Protein AF-A0A2D4GA98-F1 (afdb_monomer)

Mean predicted aligned error: 7.93 Å

Radius of gyration: 23.99 Å; Cα contacts (8 Å, |Δi|>4): 97; chains: 1; bounding box: 50×32×69 Å

Foldseek 3Di:
DPDPPPDQWDWDDDPNHTPGTGGPLVVVLVVCVVVLVVCVVPDPNVVSVVCSVCSSVDDDDDDDDPDDPPDDDDAQPRVDPPAAEDEQEDEVPDDCSVVVQVVNVVSPHRYHDDYPVD

Solvent-accessible surface area (backbone atoms only — not comparable to full-atom values): 7539 Å² total; per-residue (Å²): 139,83,78,78,84,81,61,74,54,49,73,41,67,59,96,86,40,78,78,44,79,43,42,48,57,59,56,48,51,63,68,43,48,62,56,55,59,56,41,50,76,76,48,62,50,68,60,48,51,51,49,61,65,44,59,73,70,64,69,85,84,86,84,84,74,98,65,68,92,84,64,84,68,83,42,43,42,80,77,35,84,76,42,55,74,43,77,47,78,41,51,95,88,66,81,64,59,68,62,51,51,51,54,42,45,74,48,29,37,46,71,40,85,38,51,84,84,112

pLDDT: mean 88.07, std 13.81, range [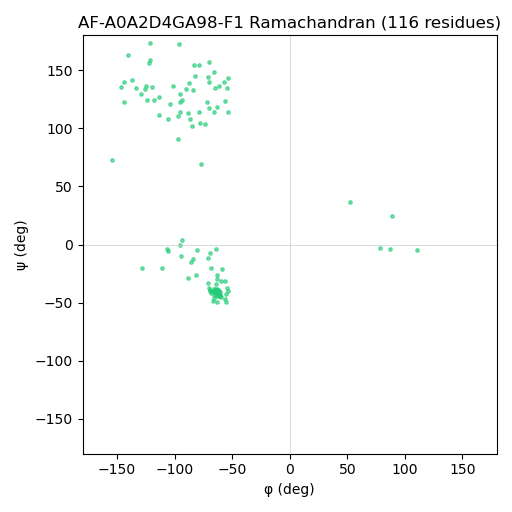29.83, 97.94]

Secondary structure (DSSP, 8-state):
-------SEEEEEETTEEEEEEEHHHHHHHHHHHHHHHHTTTS-HHHHHHHHHHHTT-PPP----SS-TT--PPPHHHHSSSPPEEEEEE-TT---HHHHHHHHHHTT-EEEEEETT-

Nearest PDB structures (foldseek):
  3ujn-assembly1_A  TM=8.129E-01  e=5.732E-06  Salmonella enterica subsp. enterica serovar Typhimurium
  4rwd-assembly2_B  TM=2.505E-01  e=2.349E+00  Escherichia coli
  2jaa-assembly1_A  TM=2.908E-01  e=5.969E+00  Shigella flexneri

Organism: Micrurus corallinus (NCBI:txid54390)

Sequence (118 aa):
VFLMCVYFQVQVTVNGQQVLAEKVSILRNWWEATSFQLERLQANPDCVAQEEMGLSKRTEPNFTLTFNPQEELPLLQEMALPAPRVAVLREEGSNGDREMVAAFLMAGFQVWDLTMQD

Structure (mmCIF, N/CA/C/O backbone):
data_AF-A0A2D4GA98-F1
#
_entry.id   AF-A0A2D4GA98-F1
#
loop_
_atom_site.group_PDB
_atom_site.id
_atom_site.type_symbol
_atom_site.label_atom_id
_atom_site.label_alt_id
_atom_site.label_comp_id
_atom_site.label_asym_id
_atom_site.label_entity_id
_atom_site.label_seq_id
_atom_site.pdbx_PDB_ins_code
_atom_site.Cartn_x
_atom_site.Cartn_y
_atom_site.Cartn_z
_atom_site.occupancy
_atom_site.B_iso_or_equiv
_atom_site.auth_seq_id
_atom_site.auth_comp_id
_atom_site.auth_asym_id
_atom_site.auth_atom_id
_atom_site.pdbx_PDB_model_num
ATOM 1 N N . VAL A 1 1 ? 4.354 4.787 10.014 1.00 34.22 1 VAL A N 1
ATOM 2 C CA . VAL A 1 1 ? 3.774 4.283 11.281 1.00 34.22 1 VAL A CA 1
ATOM 3 C C . VAL A 1 1 ? 3.224 2.887 11.021 1.00 34.22 1 VAL A C 1
ATOM 5 O O . VAL A 1 1 ? 2.037 2.714 10.804 1.00 34.22 1 VAL A O 1
ATOM 8 N N . PHE A 1 2 ? 4.112 1.898 10.926 1.00 29.83 2 PHE A N 1
ATOM 9 C CA . PHE A 1 2 ? 3.738 0.486 10.857 1.00 29.83 2 PHE A CA 1
ATOM 10 C C . PHE A 1 2 ? 3.870 -0.034 12.288 1.00 29.83 2 PHE A C 1
ATOM 12 O O . PHE A 1 2 ? 4.964 -0.377 12.729 1.00 29.83 2 PHE A O 1
ATOM 19 N N . LEU A 1 3 ? 2.786 0.032 13.064 1.00 35.25 3 LEU A N 1
ATOM 20 C CA . LEU A 1 3 ? 2.750 -0.660 14.347 1.00 35.25 3 LEU A CA 1
ATOM 21 C C . LEU A 1 3 ? 2.612 -2.149 14.024 1.00 35.25 3 LEU A C 1
ATOM 23 O O . LEU A 1 3 ? 1.541 -2.605 13.627 1.00 35.25 3 LEU A O 1
ATOM 27 N N . MET A 1 4 ? 3.713 -2.891 14.146 1.00 38.91 4 MET A N 1
ATOM 28 C CA . MET A 1 4 ? 3.686 -4.350 14.167 1.00 38.91 4 MET A CA 1
ATOM 29 C C . MET A 1 4 ? 2.698 -4.784 15.254 1.00 38.91 4 MET A C 1
ATOM 31 O O . MET A 1 4 ? 2.882 -4.506 16.441 1.00 38.91 4 MET A O 1
ATOM 35 N N . CYS A 1 5 ? 1.606 -5.407 14.825 1.00 44.19 5 CYS A N 1
ATOM 36 C CA . CYS A 1 5 ? 0.480 -5.804 15.657 1.00 44.19 5 CYS A CA 1
ATOM 37 C C . CYS A 1 5 ? 0.843 -7.074 16.447 1.00 44.19 5 CYS A C 1
ATOM 39 O O . CYS A 1 5 ? 0.347 -8.156 16.164 1.00 44.19 5 CYS A O 1
ATOM 41 N N . VAL A 1 6 ? 1.761 -6.953 17.410 1.00 48.28 6 VAL A N 1
ATOM 42 C CA . VAL A 1 6 ? 2.127 -8.048 18.333 1.00 48.28 6 VAL A CA 1
ATOM 43 C C . VAL A 1 6 ? 1.321 -7.963 19.642 1.00 48.28 6 VAL A C 1
ATOM 45 O O . VAL A 1 6 ? 1.285 -8.908 20.424 1.00 48.28 6 VAL A O 1
ATOM 48 N N . TYR A 1 7 ? 0.586 -6.869 19.865 1.00 50.44 7 TYR A N 1
ATOM 49 C CA . TYR A 1 7 ? -0.279 -6.695 21.032 1.00 50.44 7 TYR A CA 1
ATOM 50 C C . TYR A 1 7 ? -1.754 -6.832 20.642 1.00 50.44 7 TYR A C 1
ATOM 52 O O . TYR A 1 7 ? -2.338 -5.951 20.019 1.00 50.44 7 TYR A O 1
ATOM 60 N N . PHE A 1 8 ? -2.378 -7.941 21.049 1.00 76.12 8 PHE A N 1
ATOM 61 C CA . PHE A 1 8 ? -3.803 -8.221 20.820 1.00 76.12 8 PHE A CA 1
ATOM 62 C C . PHE A 1 8 ? -4.757 -7.312 21.619 1.00 76.12 8 PHE A C 1
ATOM 64 O O . PHE A 1 8 ? -5.971 -7.363 21.408 1.00 76.12 8 PHE A O 1
ATOM 71 N N . GLN A 1 9 ? -4.235 -6.484 22.528 1.00 86.50 9 GLN A N 1
ATOM 72 C CA . GLN A 1 9 ? -5.019 -5.679 23.458 1.00 86.50 9 GLN A CA 1
ATOM 73 C C . GLN A 1 9 ? -4.334 -4.338 23.743 1.00 86.50 9 GLN A C 1
ATOM 75 O O . GLN A 1 9 ? -3.131 -4.284 23.990 1.00 86.50 9 GLN A O 1
ATOM 80 N N . VAL A 1 10 ? -5.117 -3.263 23.735 1.00 91.69 10 VAL A N 1
ATOM 81 C CA . VAL A 1 10 ? -4.741 -1.925 24.190 1.00 91.69 10 VAL A CA 1
ATOM 82 C C . VAL A 1 10 ? -5.170 -1.785 25.643 1.00 91.69 10 VAL A C 1
ATOM 84 O O . VAL A 1 10 ? -6.348 -1.956 25.960 1.00 91.69 10 VAL A O 1
ATOM 87 N N . GLN A 1 11 ? -4.223 -1.456 26.516 1.00 94.81 11 GLN A N 1
ATOM 88 C CA . GLN A 1 11 ? -4.475 -1.202 27.931 1.00 94.81 11 GLN A CA 1
ATOM 89 C C . GLN A 1 11 ? -4.068 0.226 28.285 1.00 94.81 11 GLN A C 1
ATOM 91 O O . GLN A 1 11 ? -3.001 0.691 27.889 1.00 94.81 11 GLN A O 1
ATOM 96 N N . VAL A 1 12 ? -4.919 0.920 29.038 1.00 95.31 12 VAL A N 1
ATOM 97 C CA . VAL A 1 12 ? -4.647 2.264 29.556 1.00 95.31 12 VAL A CA 1
ATOM 98 C C . VAL A 1 12 ? -4.927 2.266 31.050 1.00 95.31 12 VAL A C 1
ATOM 100 O O . VAL A 1 12 ? -6.000 1.849 31.492 1.00 95.31 12 VAL A O 1
ATOM 103 N N . THR A 1 13 ? -3.968 2.763 31.826 1.00 96.94 13 THR A N 1
ATOM 104 C CA . THR A 1 13 ? -4.068 2.904 33.281 1.00 96.94 13 THR A CA 1
ATOM 105 C C . THR A 1 13 ? -3.804 4.344 33.696 1.00 96.94 13 THR A C 1
ATOM 107 O O . THR A 1 13 ? -2.837 4.947 33.234 1.00 96.94 13 THR A O 1
ATOM 110 N N . VAL A 1 14 ? -4.610 4.872 34.612 1.00 97.19 14 VAL A N 1
ATOM 111 C CA . VAL A 1 14 ? -4.438 6.202 35.207 1.00 97.19 14 VAL A CA 1
ATOM 112 C C . VAL A 1 14 ? -4.372 6.029 36.721 1.00 97.19 14 VAL A C 1
ATOM 114 O O . VAL A 1 14 ? -5.263 5.426 37.310 1.00 97.19 14 VAL A O 1
ATOM 117 N N . ASN A 1 15 ? -3.302 6.519 37.357 1.00 96.38 15 ASN A N 1
ATOM 118 C CA . ASN A 1 15 ? -3.062 6.383 38.804 1.00 96.38 15 ASN A CA 1
ATOM 119 C C . ASN A 1 15 ? -3.143 4.931 39.323 1.00 96.38 15 ASN A C 1
ATOM 121 O O . ASN A 1 15 ? -3.649 4.676 40.411 1.00 96.38 15 ASN A O 1
ATOM 125 N N . GLY A 1 16 ? -2.675 3.967 38.525 1.00 93.38 16 GLY A N 1
ATOM 126 C CA . GLY A 1 16 ? -2.723 2.541 38.869 1.00 93.38 16 GLY A CA 1
ATOM 127 C C . GLY A 1 16 ? -4.088 1.874 38.664 1.00 93.38 16 GLY A C 1
ATOM 128 O O . GLY A 1 16 ? -4.191 0.661 38.826 1.00 93.38 16 GLY A O 1
ATOM 129 N N . GLN A 1 17 ? -5.120 2.618 38.256 1.00 95.44 17 GLN A N 1
ATOM 130 C CA . GLN A 1 17 ? -6.421 2.067 37.891 1.00 95.44 17 GLN A CA 1
ATOM 131 C C . GLN A 1 17 ? -6.510 1.853 36.377 1.00 95.44 17 GLN A C 1
ATOM 133 O O . GLN A 1 17 ? -6.250 2.767 35.595 1.00 95.44 17 GLN A O 1
ATOM 138 N N . GLN A 1 18 ? -6.918 0.659 35.952 1.00 95.38 18 GLN A N 1
ATOM 139 C CA . GLN A 1 18 ? -7.192 0.363 34.547 1.00 95.38 18 GLN A CA 1
ATOM 140 C C . GLN A 1 18 ? -8.480 1.061 34.091 1.00 95.38 18 GLN A C 1
ATOM 142 O O . GLN A 1 18 ? -9.542 0.842 34.672 1.00 95.38 18 GLN A O 1
ATOM 147 N N . VAL A 1 19 ? -8.379 1.890 33.050 1.00 96.81 19 VAL A N 1
ATOM 148 C CA . VAL A 1 19 ? -9.504 2.650 32.472 1.00 96.81 19 VAL A CA 1
ATOM 149 C C . VAL A 1 19 ? -9.902 2.165 31.077 1.00 96.81 19 VAL A C 1
ATOM 151 O O . VAL A 1 19 ? -11.026 2.401 30.651 1.00 96.81 19 VAL A O 1
ATOM 154 N N . LEU A 1 20 ? -9.011 1.460 30.374 1.00 94.56 20 LEU A N 1
ATOM 155 C CA . LEU A 1 20 ? -9.296 0.805 29.096 1.00 94.56 20 LEU A CA 1
ATOM 156 C C . LEU A 1 20 ? -8.520 -0.506 29.021 1.00 94.56 20 LEU A C 1
ATOM 158 O O . LEU A 1 20 ? -7.357 -0.553 29.421 1.00 94.56 20 LEU A O 1
ATOM 162 N N . ALA A 1 21 ? -9.149 -1.551 28.493 1.00 94.25 21 ALA A N 1
ATOM 163 C CA . ALA A 1 21 ? -8.512 -2.839 28.252 1.00 94.25 21 ALA A CA 1
ATOM 164 C C . ALA A 1 21 ? -9.234 -3.580 27.124 1.00 94.25 21 ALA A C 1
ATOM 166 O O . ALA A 1 21 ? -9.932 -4.559 27.367 1.00 94.25 21 ALA A O 1
ATOM 167 N N . GLU A 1 22 ? -9.054 -3.122 25.888 1.00 94.44 22 GLU A N 1
ATOM 168 C CA . GLU A 1 22 ? -9.831 -3.581 24.732 1.00 94.44 22 GLU A CA 1
ATOM 169 C C . GLU A 1 22 ? -8.967 -4.164 23.624 1.00 94.44 22 GLU A C 1
ATOM 171 O O . GLU A 1 22 ? -7.790 -3.838 23.489 1.00 94.44 22 GLU A O 1
ATOM 176 N N . LYS A 1 23 ? -9.549 -5.029 22.791 1.00 89.81 23 LYS A N 1
ATOM 177 C CA . LYS A 1 23 ? -8.835 -5.570 21.628 1.00 89.81 23 LYS A CA 1
ATOM 178 C C . LYS A 1 23 ? -8.626 -4.484 20.578 1.00 89.81 23 LYS A C 1
ATOM 180 O O . LYS A 1 23 ? -9.554 -3.743 20.260 1.00 89.81 23 LYS A O 1
ATOM 185 N N . VAL A 1 24 ? -7.447 -4.465 19.952 1.00 87.88 24 VAL A N 1
ATOM 186 C CA . VAL A 1 24 ? -7.151 -3.543 18.836 1.00 87.88 24 VAL A CA 1
ATOM 187 C C . VAL A 1 24 ? -8.193 -3.674 17.719 1.00 87.88 24 VAL A C 1
ATOM 189 O O . VAL A 1 24 ? -8.601 -2.669 17.149 1.00 87.88 24 VAL A O 1
ATOM 192 N N . SER A 1 25 ? -8.675 -4.889 17.436 1.00 87.38 25 SER A N 1
ATOM 193 C CA . SER A 1 25 ? -9.708 -5.118 16.419 1.00 87.38 25 SER A CA 1
ATOM 194 C C . SER A 1 25 ? -11.033 -4.421 16.735 1.00 87.38 25 SER A C 1
ATOM 196 O O . SER A 1 25 ? -11.643 -3.858 15.835 1.00 87.38 25 SER A O 1
ATOM 198 N N . ILE A 1 26 ? -11.458 -4.404 18.003 1.00 90.81 26 ILE A N 1
ATOM 199 C CA . ILE A 1 26 ? -12.687 -3.718 18.430 1.00 90.81 26 ILE A CA 1
ATOM 200 C C . ILE A 1 26 ? -12.517 -2.209 18.260 1.00 90.81 26 ILE A C 1
ATOM 202 O O . ILE A 1 26 ? -13.350 -1.560 17.632 1.00 90.81 26 ILE A O 1
ATOM 206 N N . LEU A 1 27 ? -11.402 -1.669 18.757 1.00 91.75 27 LEU A N 1
ATOM 207 C CA . LEU A 1 27 ? -11.106 -0.241 18.650 1.00 91.75 27 LEU A CA 1
ATOM 208 C C . LEU A 1 27 ? -10.997 0.208 17.185 1.00 91.75 27 LEU A C 1
ATOM 210 O O . LEU A 1 27 ? -11.519 1.261 16.828 1.00 91.75 27 LEU A O 1
ATOM 214 N N . ARG A 1 28 ? -10.380 -0.608 16.319 1.00 90.69 28 ARG A N 1
ATOM 215 C CA . ARG A 1 28 ? -10.289 -0.336 14.878 1.00 90.69 28 ARG A CA 1
ATOM 216 C C . ARG A 1 28 ? -11.655 -0.372 14.199 1.00 90.69 28 ARG A C 1
ATOM 218 O O . ARG A 1 28 ? -11.925 0.497 13.383 1.00 90.69 28 ARG A O 1
ATOM 225 N N . ASN A 1 29 ? -12.524 -1.317 14.556 1.00 91.81 29 ASN A N 1
ATOM 226 C CA . ASN A 1 29 ? -13.883 -1.366 14.010 1.00 91.81 29 ASN A CA 1
ATOM 227 C C . ASN A 1 29 ? -14.673 -0.093 14.345 1.00 91.81 29 ASN A C 1
ATOM 229 O O . ASN A 1 29 ? -15.379 0.429 13.489 1.00 91.81 29 ASN A O 1
ATOM 233 N N . TRP A 1 30 ? -14.545 0.434 15.568 1.00 94.38 30 TRP A N 1
ATOM 234 C CA . TRP A 1 30 ? -15.176 1.710 15.925 1.00 94.38 30 TRP A CA 1
ATOM 235 C C . TRP A 1 30 ? -14.583 2.889 15.163 1.00 94.38 30 TRP A C 1
ATOM 237 O O . TRP A 1 30 ? -15.327 3.766 14.731 1.00 94.38 30 TRP A O 1
ATOM 247 N N . TRP A 1 31 ? -13.262 2.903 14.989 1.00 94.69 31 TRP A N 1
ATOM 248 C CA . TRP A 1 31 ? -12.577 3.949 14.237 1.00 94.69 31 TRP A CA 1
ATOM 249 C C . TRP A 1 31 ? -13.019 3.990 12.763 1.00 94.69 31 TRP A C 1
ATOM 251 O O . TRP A 1 31 ? -13.279 5.070 12.241 1.00 94.69 31 TRP A O 1
ATOM 261 N N . GLU A 1 32 ? -13.194 2.827 12.128 1.00 95.75 32 GLU A N 1
ATOM 262 C CA . G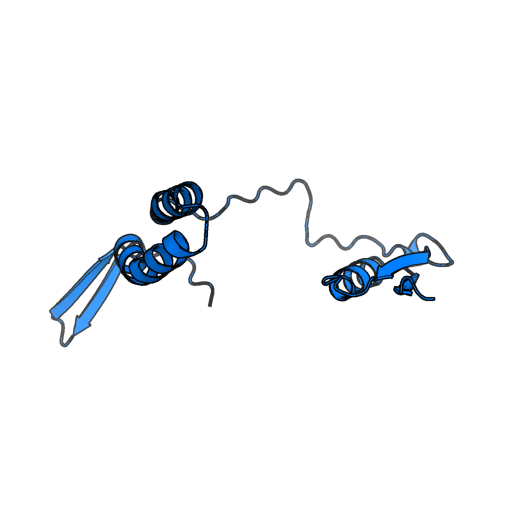LU A 1 32 ? -13.566 2.708 10.706 1.00 95.75 32 GLU A CA 1
ATOM 263 C C . GLU A 1 32 ? -15.070 2.805 10.427 1.00 95.75 32 GLU A C 1
ATOM 265 O O . GLU A 1 32 ? -15.475 2.955 9.275 1.00 95.75 32 GLU A O 1
ATOM 270 N N . ALA A 1 33 ? -15.925 2.730 11.452 1.00 95.88 33 ALA A N 1
ATOM 271 C CA . ALA A 1 33 ? -17.376 2.660 11.267 1.00 95.88 33 ALA A CA 1
ATOM 272 C C . ALA A 1 33 ? -17.924 3.804 10.394 1.00 95.88 33 ALA A C 1
ATOM 274 O O . ALA A 1 33 ? -18.789 3.580 9.546 1.00 95.88 33 ALA A O 1
ATOM 275 N N . THR A 1 34 ? -17.404 5.023 10.571 1.00 97.44 34 THR A N 1
ATOM 276 C CA . THR A 1 34 ? -17.796 6.189 9.766 1.00 97.44 34 THR A CA 1
ATOM 277 C C . THR A 1 34 ? -17.324 6.068 8.318 1.00 97.44 34 THR A C 1
ATOM 279 O O . THR A 1 34 ? -18.103 6.378 7.417 1.00 97.44 34 THR A O 1
ATOM 282 N N . SER A 1 35 ? -16.095 5.589 8.083 1.00 96.94 35 SER A N 1
ATOM 283 C CA . SER A 1 35 ? -15.553 5.343 6.739 1.00 96.94 35 SER A CA 1
ATOM 284 C C . SER A 1 35 ? -16.478 4.406 5.963 1.00 96.94 35 SER A C 1
ATOM 286 O O . SER A 1 35 ? -16.954 4.764 4.888 1.00 96.94 35 SER A O 1
ATOM 288 N N . PHE A 1 36 ? -16.868 3.281 6.572 1.00 97.12 36 PHE A N 1
ATOM 289 C CA . PHE A 1 36 ? -17.772 2.321 5.938 1.00 97.12 36 PHE A CA 1
ATOM 290 C C . PHE A 1 36 ? -19.171 2.882 5.669 1.00 97.12 36 PHE A C 1
ATOM 292 O O . PHE A 1 36 ? -19.778 2.544 4.652 1.00 97.12 36 PHE A O 1
ATOM 299 N N . GLN A 1 37 ? -19.703 3.764 6.525 1.00 97.62 37 GLN A N 1
ATOM 300 C CA . GLN A 1 37 ? -20.974 4.430 6.210 1.00 97.62 37 GLN A CA 1
ATOM 301 C C . GLN A 1 37 ? -20.850 5.357 4.997 1.00 97.62 37 GLN A C 1
ATOM 303 O O . GLN A 1 37 ? -21.758 5.387 4.170 1.00 97.62 37 GLN A O 1
ATOM 308 N N . LEU A 1 38 ? -19.743 6.092 4.872 1.00 97.94 38 LEU A N 1
ATOM 309 C CA . LEU A 1 38 ? -19.508 6.976 3.729 1.00 97.94 38 LEU A CA 1
ATOM 310 C C . LEU A 1 38 ? -19.273 6.189 2.435 1.00 97.94 38 LEU A C 1
ATOM 312 O O . LEU A 1 38 ? -19.807 6.566 1.392 1.00 97.94 38 LEU A O 1
ATOM 316 N N . GLU A 1 39 ? -18.533 5.084 2.496 1.00 97.69 39 GLU A N 1
ATOM 317 C CA . GLU A 1 39 ? -18.251 4.236 1.336 1.00 97.69 39 GLU A CA 1
ATOM 318 C C . GLU A 1 39 ? -19.505 3.567 0.782 1.00 97.69 39 GLU A C 1
ATOM 320 O O . GLU A 1 39 ? -19.686 3.526 -0.433 1.00 97.69 39 GLU A O 1
ATOM 325 N N . ARG A 1 40 ? -20.436 3.128 1.638 1.00 97.44 40 ARG A N 1
ATOM 326 C CA . ARG A 1 40 ? -21.734 2.582 1.191 1.00 97.44 40 ARG A CA 1
ATOM 327 C C . ARG A 1 40 ? -22.555 3.571 0.354 1.00 97.44 40 ARG A C 1
ATOM 329 O O . ARG A 1 40 ? -23.445 3.140 -0.373 1.00 97.44 40 ARG A O 1
ATOM 336 N N . LEU A 1 41 ? -22.286 4.876 0.456 1.00 97.88 41 LEU A N 1
ATOM 337 C CA . LEU A 1 41 ? -22.955 5.912 -0.338 1.00 97.88 41 LEU A CA 1
ATOM 338 C C . LEU A 1 41 ? -22.298 6.145 -1.709 1.00 97.88 41 LEU A C 1
ATOM 340 O O . LEU A 1 41 ? -22.899 6.807 -2.551 1.00 97.88 41 LEU A O 1
ATOM 344 N N . GLN A 1 42 ? -21.069 5.661 -1.922 1.00 97.50 42 GLN A N 1
ATOM 345 C CA . GLN A 1 42 ? -20.225 6.036 -3.069 1.00 97.50 42 GLN A CA 1
ATOM 346 C C . GLN A 1 42 ? -19.665 4.834 -3.844 1.00 97.50 42 GLN A C 1
ATOM 348 O O . GLN A 1 42 ? -19.288 4.974 -5.005 1.00 97.50 42 GLN A O 1
ATOM 353 N N . ALA A 1 43 ? -19.621 3.658 -3.221 1.00 96.88 43 ALA A N 1
ATOM 354 C CA . ALA A 1 43 ? -19.109 2.413 -3.777 1.00 96.88 43 ALA A CA 1
ATOM 355 C C . ALA A 1 43 ? -20.187 1.320 -3.767 1.00 96.88 43 ALA A C 1
ATOM 357 O O . ALA A 1 43 ? -21.278 1.494 -3.226 1.00 96.88 43 ALA A O 1
ATOM 358 N N . ASN A 1 44 ? -19.881 0.170 -4.374 1.00 97.81 44 ASN A N 1
ATOM 359 C CA . ASN A 1 44 ? -20.775 -0.983 -4.345 1.00 97.81 44 ASN A CA 1
ATOM 360 C C . ASN A 1 44 ? -20.947 -1.479 -2.890 1.00 97.81 44 ASN A C 1
ATOM 362 O O . ASN A 1 44 ? -19.959 -1.931 -2.303 1.00 97.81 44 ASN A O 1
ATOM 366 N N . PRO A 1 45 ? -22.171 -1.461 -2.324 1.00 96.56 45 PRO A N 1
ATOM 367 C CA . PRO A 1 45 ? -22.414 -1.872 -0.943 1.00 96.56 45 PRO A CA 1
ATOM 368 C C . PRO A 1 45 ? -21.940 -3.292 -0.615 1.00 96.56 45 PRO A C 1
ATOM 370 O O . PRO A 1 45 ? -21.503 -3.534 0.509 1.00 96.56 45 PRO A O 1
ATOM 373 N N . ASP A 1 46 ? -21.971 -4.215 -1.582 1.00 97.81 46 ASP A N 1
ATOM 374 C CA . ASP A 1 46 ? -21.517 -5.594 -1.380 1.00 97.81 46 ASP A CA 1
ATOM 375 C C . ASP A 1 46 ? -19.996 -5.667 -1.192 1.00 97.81 46 ASP A C 1
ATOM 377 O O . ASP A 1 46 ? -19.512 -6.409 -0.336 1.00 97.81 46 ASP A O 1
ATOM 381 N N . CYS A 1 47 ? -19.232 -4.866 -1.943 1.00 97.31 47 CYS A N 1
ATOM 382 C CA . CYS A 1 47 ? -17.778 -4.772 -1.787 1.00 97.31 47 CYS A CA 1
ATOM 383 C C . CYS A 1 47 ? -17.413 -4.165 -0.429 1.00 97.31 47 CYS A C 1
ATOM 385 O O . CYS A 1 47 ? -16.558 -4.703 0.273 1.00 97.31 47 CYS A O 1
ATOM 387 N N . VAL A 1 48 ? -18.113 -3.101 -0.026 1.00 97.50 48 VAL A N 1
ATOM 388 C CA . VAL A 1 48 ? -17.892 -2.444 1.271 1.00 97.50 48 VAL A CA 1
ATOM 389 C C . VAL A 1 48 ? -18.217 -3.396 2.427 1.00 97.50 48 VAL A C 1
ATOM 391 O O . VAL A 1 48 ? -17.446 -3.516 3.376 1.00 97.50 48 VAL A O 1
ATOM 394 N N . ALA A 1 49 ? -19.318 -4.151 2.333 1.00 95.75 49 ALA A N 1
ATOM 395 C CA . ALA A 1 49 ? -19.667 -5.160 3.332 1.00 95.75 49 ALA A CA 1
ATOM 396 C C . ALA A 1 49 ? -18.611 -6.277 3.427 1.00 95.75 49 ALA A C 1
ATOM 398 O O . ALA A 1 49 ? -18.285 -6.732 4.526 1.00 95.75 49 ALA A O 1
ATOM 399 N N . GLN A 1 50 ? -18.058 -6.722 2.293 1.00 95.81 50 GLN A N 1
ATOM 400 C CA . GLN A 1 50 ? -16.971 -7.705 2.268 1.00 95.81 50 GLN A CA 1
ATOM 401 C C . GLN A 1 50 ? -15.704 -7.176 2.948 1.00 95.81 50 GLN A C 1
ATOM 403 O O . GLN A 1 50 ? -15.098 -7.899 3.746 1.00 95.81 50 GLN A O 1
ATOM 408 N N . GLU A 1 51 ? -15.327 -5.927 2.673 1.00 94.50 51 GLU A N 1
ATOM 409 C CA . GLU A 1 51 ? -14.170 -5.284 3.292 1.00 94.50 51 GLU A CA 1
ATOM 410 C C . GLU A 1 51 ? -14.340 -5.147 4.809 1.00 94.50 51 GLU A C 1
ATOM 412 O O . GLU A 1 51 ? -13.479 -5.602 5.567 1.00 94.50 51 GLU A O 1
ATOM 417 N N . GLU A 1 52 ? -15.481 -4.627 5.264 1.00 94.25 52 GLU A N 1
ATOM 418 C CA . GLU A 1 52 ? -15.793 -4.449 6.686 1.00 94.25 52 GLU A CA 1
ATOM 419 C C . GLU A 1 52 ? -15.769 -5.781 7.454 1.00 94.25 52 GLU A C 1
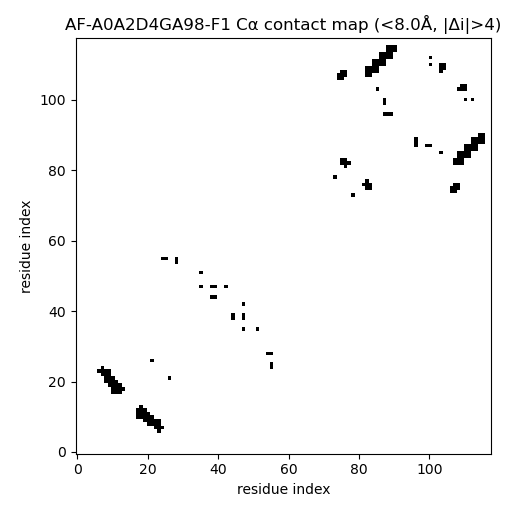ATOM 421 O O . GLU A 1 52 ? -15.139 -5.897 8.512 1.00 94.25 52 GLU A O 1
ATOM 426 N N . MET A 1 53 ? -16.378 -6.835 6.897 1.00 92.19 53 MET A N 1
ATOM 427 C CA . MET A 1 53 ? -16.336 -8.178 7.487 1.00 92.19 53 MET A CA 1
ATOM 428 C C . MET A 1 53 ? -14.912 -8.750 7.539 1.00 92.19 53 MET A C 1
ATOM 430 O O . MET A 1 53 ? -14.543 -9.416 8.517 1.00 92.19 53 MET A O 1
ATOM 434 N N . GLY A 1 54 ? -14.116 -8.518 6.491 1.00 90.06 54 GLY A N 1
ATOM 435 C CA . GLY A 1 54 ? -12.739 -8.998 6.374 1.00 90.06 54 GLY A CA 1
ATOM 436 C C . GLY A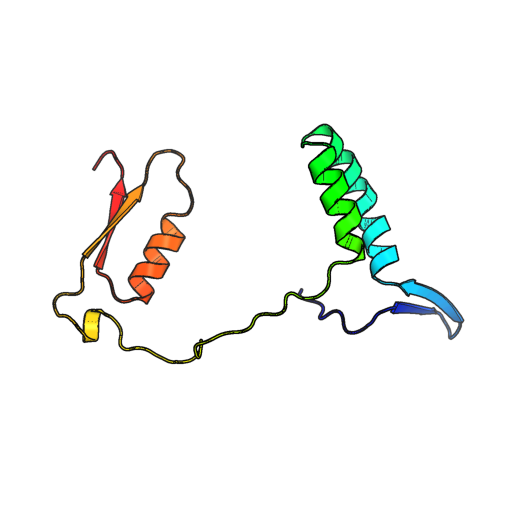 1 54 ? -11.770 -8.278 7.309 1.00 90.06 54 GLY A C 1
ATOM 437 O O . GLY A 1 54 ? -10.844 -8.899 7.841 1.00 90.06 54 GLY A O 1
ATOM 438 N N . LEU A 1 55 ? -12.011 -6.995 7.578 1.00 87.06 55 LEU A N 1
ATOM 439 C CA . LEU A 1 55 ? -11.127 -6.133 8.351 1.00 87.06 55 LEU A CA 1
ATOM 440 C C . LEU A 1 55 ? -10.822 -6.711 9.741 1.00 87.06 55 LEU A C 1
ATOM 442 O O . LEU A 1 55 ? -9.664 -6.723 10.159 1.00 87.06 55 LEU A O 1
ATOM 446 N N . SER A 1 56 ? -11.831 -7.244 10.430 1.00 78.75 56 SER A N 1
ATOM 447 C CA . SER A 1 56 ? -11.687 -7.818 11.778 1.00 78.75 56 SER A CA 1
ATOM 448 C C . SER A 1 56 ? -10.858 -9.111 11.832 1.00 78.75 56 SER A C 1
ATOM 450 O O . SER A 1 56 ? -10.347 -9.471 12.894 1.00 78.75 56 SER A O 1
ATOM 452 N N . LYS A 1 57 ? -10.717 -9.801 10.693 1.00 82.81 57 LYS A N 1
ATOM 453 C CA . LYS A 1 57 ? -10.023 -11.091 10.544 1.00 82.81 57 LYS A CA 1
ATOM 454 C C . LYS A 1 57 ? -8.668 -10.960 9.850 1.00 82.81 57 LYS A C 1
ATOM 456 O O . LYS A 1 57 ? -7.954 -11.951 9.723 1.00 82.81 57 LYS A O 1
ATOM 461 N N . ARG A 1 58 ? -8.323 -9.762 9.368 1.00 81.81 58 ARG A N 1
ATOM 462 C CA . ARG A 1 58 ? -7.106 -9.515 8.593 1.00 81.81 58 ARG A CA 1
ATOM 463 C C . ARG A 1 58 ? -5.869 -9.727 9.465 1.00 81.81 58 ARG A C 1
ATOM 465 O O . ARG A 1 58 ? -5.627 -8.958 10.393 1.00 81.81 58 ARG A O 1
ATOM 472 N N . THR A 1 59 ? -5.086 -10.746 9.135 1.00 82.06 59 THR A N 1
ATOM 473 C CA . THR A 1 59 ? -3.748 -10.982 9.688 1.00 82.06 59 THR A CA 1
ATOM 474 C C . THR A 1 59 ? -2.684 -10.412 8.757 1.00 82.06 59 THR A C 1
ATOM 476 O O . THR A 1 59 ? -2.988 -9.950 7.653 1.00 82.06 59 THR A O 1
ATOM 479 N N . GLU A 1 60 ? -1.429 -10.422 9.200 1.00 81.81 60 GLU A N 1
ATOM 480 C CA . GLU A 1 60 ? -0.315 -10.098 8.315 1.00 81.81 60 GLU A CA 1
ATOM 481 C C . GLU A 1 60 ? -0.302 -11.033 7.090 1.00 81.81 60 GLU A C 1
ATOM 483 O O . GLU A 1 60 ? -0.606 -12.226 7.219 1.00 81.81 60 GLU A O 1
ATOM 488 N N . PRO A 1 61 ? -0.009 -10.505 5.889 1.00 85.56 61 PRO A N 1
ATOM 489 C CA . PRO A 1 61 ? 0.204 -11.346 4.722 1.00 85.56 61 PRO A CA 1
ATOM 490 C C . PRO A 1 61 ? 1.457 -12.201 4.930 1.00 85.56 61 PRO A C 1
ATOM 492 O O . PRO A 1 61 ? 2.505 -11.701 5.334 1.00 85.56 61 PRO A O 1
ATOM 495 N N . ASN A 1 62 ? 1.357 -13.491 4.618 1.00 89.12 62 ASN A N 1
ATOM 496 C CA . ASN A 1 62 ? 2.517 -14.372 4.590 1.00 89.12 62 ASN A CA 1
ATOM 497 C C . ASN A 1 62 ? 3.171 -14.291 3.204 1.00 89.12 62 ASN A C 1
ATOM 499 O O . ASN A 1 62 ? 2.615 -14.787 2.222 1.00 89.12 62 ASN A O 1
ATOM 503 N N . PHE A 1 63 ? 4.338 -13.654 3.125 1.00 90.75 63 PHE A N 1
ATOM 504 C CA . PHE A 1 63 ? 5.132 -13.588 1.904 1.00 90.75 63 PHE A CA 1
ATOM 505 C C . PHE A 1 63 ? 6.185 -14.697 1.906 1.00 90.75 63 PHE A C 1
ATOM 507 O O . PHE A 1 63 ? 7.120 -14.678 2.702 1.00 90.75 63 PHE A O 1
ATOM 514 N N . THR A 1 64 ? 6.054 -15.655 0.989 1.00 94.69 64 THR A N 1
ATOM 515 C CA . THR A 1 64 ? 7.092 -16.659 0.718 1.00 94.69 64 THR A CA 1
ATOM 516 C C . THR A 1 64 ? 7.800 -16.289 -0.579 1.00 94.69 64 THR A C 1
ATOM 518 O O . THR A 1 64 ? 7.158 -16.194 -1.623 1.00 94.69 64 THR A O 1
ATOM 521 N N . LEU A 1 65 ? 9.113 -16.068 -0.516 1.00 94.62 65 LEU A N 1
ATOM 522 C CA . LEU A 1 65 ? 9.930 -15.736 -1.682 1.00 94.62 65 LEU A CA 1
ATOM 523 C C . LEU A 1 65 ? 10.701 -16.971 -2.148 1.00 94.62 65 LEU A C 1
ATOM 525 O O . LEU A 1 65 ? 11.276 -17.696 -1.340 1.00 94.62 65 LEU A O 1
ATOM 529 N N . THR A 1 66 ? 10.731 -17.195 -3.460 1.00 96.12 66 THR A N 1
ATOM 530 C CA . THR A 1 66 ? 11.539 -18.248 -4.099 1.00 96.12 66 THR A CA 1
ATOM 531 C C . THR A 1 66 ? 12.911 -17.743 -4.557 1.00 96.12 66 THR A C 1
ATOM 533 O O . THR A 1 66 ? 13.645 -18.479 -5.207 1.00 96.12 66 THR A O 1
ATOM 536 N N . PHE A 1 67 ? 13.239 -16.485 -4.257 1.00 93.00 67 PHE A N 1
ATOM 537 C CA . PHE A 1 67 ? 14.488 -15.811 -4.610 1.00 93.00 67 PHE A CA 1
ATOM 538 C C . PHE A 1 67 ? 14.957 -14.930 -3.446 1.00 93.00 67 PHE A C 1
ATOM 540 O O . PHE A 1 67 ? 14.171 -14.616 -2.546 1.00 93.00 67 PHE A O 1
ATOM 547 N N . ASN A 1 68 ? 16.228 -14.523 -3.464 1.00 92.06 68 ASN A N 1
ATOM 548 C CA . ASN A 1 68 ? 16.770 -13.588 -2.485 1.00 92.06 68 ASN A CA 1
ATOM 549 C C . ASN A 1 68 ? 16.563 -12.138 -2.969 1.00 92.06 68 ASN A C 1
ATOM 551 O O . ASN A 1 68 ? 17.197 -11.735 -3.939 1.00 92.06 68 ASN A O 1
ATOM 555 N N . PRO A 1 69 ? 15.723 -11.320 -2.311 1.00 90.75 69 PRO A N 1
ATOM 556 C CA . PRO A 1 69 ? 15.484 -9.939 -2.737 1.00 90.75 69 PRO A CA 1
ATOM 557 C C . PRO A 1 69 ? 16.680 -9.004 -2.495 1.00 90.75 69 PRO A C 1
ATOM 559 O O . PRO A 1 69 ? 16.663 -7.876 -2.973 1.00 90.75 69 PRO A O 1
ATOM 562 N N . GLN A 1 70 ? 17.685 -9.441 -1.729 1.00 89.94 70 GLN A N 1
ATOM 563 C CA . GLN A 1 70 ? 18.925 -8.696 -1.489 1.00 89.94 70 GLN A CA 1
ATOM 564 C C . GLN A 1 70 ? 20.055 -9.111 -2.439 1.00 89.94 70 GLN A C 1
ATOM 566 O O . GLN A 1 70 ? 21.168 -8.610 -2.313 1.00 89.94 70 GLN A O 1
ATOM 571 N N . GLU A 1 71 ? 19.808 -10.062 -3.342 1.00 90.06 71 GLU A N 1
ATOM 572 C CA . GLU A 1 71 ? 20.796 -10.464 -4.336 1.00 90.06 71 GLU A CA 1
ATOM 573 C C . GLU A 1 71 ? 20.979 -9.345 -5.367 1.00 90.06 71 GLU A C 1
ATOM 575 O O . GLU A 1 71 ? 20.046 -8.978 -6.080 1.00 90.06 71 GLU A O 1
ATOM 580 N N . GLU A 1 72 ? 22.192 -8.796 -5.433 1.00 81.06 72 GLU A N 1
ATOM 581 C CA . GLU A 1 72 ? 22.574 -7.834 -6.463 1.00 81.06 72 GLU A CA 1
ATOM 582 C C . GLU A 1 72 ? 22.868 -8.590 -7.762 1.00 81.06 72 GLU A C 1
ATOM 584 O O . GLU A 1 72 ? 23.894 -9.257 -7.905 1.00 81.06 72 GLU A O 1
ATOM 589 N N . LEU A 1 73 ? 21.936 -8.515 -8.711 1.00 80.50 73 LEU A N 1
ATOM 590 C CA . LEU A 1 73 ? 22.146 -9.012 -10.066 1.00 80.50 73 LEU A CA 1
ATOM 591 C C . LEU A 1 73 ? 22.913 -7.959 -10.885 1.00 80.50 73 LEU A C 1
ATOM 593 O O . LEU A 1 73 ? 22.666 -6.765 -10.697 1.00 80.50 73 LEU A O 1
ATOM 597 N N . PRO A 1 74 ? 23.800 -8.367 -11.816 1.00 80.56 74 PRO A N 1
ATOM 598 C CA . PRO A 1 74 ? 24.475 -7.430 -12.709 1.00 80.56 74 PRO A CA 1
ATOM 599 C C . PRO A 1 74 ? 23.460 -6.560 -13.451 1.00 80.56 74 PRO A C 1
ATOM 601 O O . PRO A 1 74 ? 22.456 -7.068 -13.965 1.00 80.56 74 PRO A O 1
ATOM 604 N N . LEU A 1 75 ? 23.718 -5.255 -13.523 1.00 79.06 75 LEU A N 1
ATOM 605 C CA . LEU A 1 75 ? 22.839 -4.343 -14.252 1.00 79.06 75 LEU A CA 1
ATOM 606 C C . LEU A 1 75 ? 22.871 -4.677 -15.746 1.00 79.06 75 LEU A C 1
ATOM 608 O O . LEU A 1 75 ? 23.902 -5.078 -16.287 1.00 79.06 75 LEU A O 1
ATOM 612 N N . LEU A 1 76 ? 21.767 -4.461 -16.464 1.00 75.25 76 LEU A N 1
ATOM 613 C CA . LEU A 1 76 ? 21.710 -4.813 -17.890 1.00 75.25 76 LEU A CA 1
ATOM 614 C C . LEU A 1 76 ? 22.758 -4.080 -18.733 1.00 75.25 76 LEU A C 1
ATOM 616 O O . LEU A 1 76 ? 23.272 -4.646 -19.695 1.00 75.25 76 LEU A O 1
ATOM 620 N N . GLN A 1 77 ? 23.122 -2.859 -18.345 1.00 63.06 77 GLN A N 1
ATOM 621 C CA . GLN A 1 77 ? 24.203 -2.099 -18.971 1.00 63.06 77 GLN A CA 1
ATOM 622 C C . GLN A 1 77 ? 25.583 -2.768 -18.818 1.00 63.06 77 GLN A C 1
ATOM 624 O O . GLN A 1 77 ? 26.458 -2.561 -19.657 1.00 63.06 77 GLN A O 1
ATOM 629 N N . GLU A 1 78 ? 25.788 -3.573 -17.775 1.00 74.38 78 GLU A N 1
ATOM 630 C CA . GLU A 1 78 ? 27.014 -4.351 -17.556 1.00 74.38 78 GLU A CA 1
ATOM 631 C C . GLU A 1 78 ? 27.013 -5.649 -18.375 1.00 74.38 78 GLU A C 1
ATOM 633 O O . GLU A 1 78 ? 28.070 -6.161 -18.739 1.00 74.38 78 GLU A O 1
ATOM 638 N N . MET A 1 79 ? 25.824 -6.166 -18.701 1.00 74.38 79 MET A N 1
ATOM 639 C CA . MET A 1 79 ? 25.639 -7.398 -19.472 1.00 74.38 79 MET A CA 1
ATOM 640 C C . MET A 1 79 ? 25.595 -7.163 -20.991 1.00 74.38 79 MET A C 1
ATOM 642 O O . MET A 1 79 ? 25.957 -8.056 -21.759 1.00 74.38 79 MET A O 1
ATOM 646 N N . ALA A 1 80 ? 25.149 -5.985 -21.438 1.00 68.06 80 ALA A N 1
ATOM 647 C CA . ALA A 1 80 ? 25.028 -5.621 -22.846 1.00 68.06 80 ALA A CA 1
ATOM 648 C C . ALA A 1 80 ? 25.367 -4.137 -23.073 1.00 68.06 80 ALA A C 1
ATOM 650 O O . ALA A 1 80 ? 24.725 -3.243 -22.523 1.00 68.06 80 ALA A O 1
ATOM 651 N N . LEU A 1 81 ? 26.360 -3.880 -23.935 1.00 77.75 81 LEU A N 1
ATOM 652 C CA . LEU A 1 81 ? 26.730 -2.539 -24.391 1.00 77.75 81 LEU A CA 1
ATOM 653 C C . LEU A 1 81 ? 26.434 -2.388 -25.897 1.00 77.75 81 LEU A C 1
ATOM 655 O O . LEU A 1 81 ? 26.934 -3.192 -26.686 1.00 77.75 81 LEU A O 1
ATOM 659 N N . PRO A 1 82 ? 25.677 -1.355 -26.323 1.00 81.31 82 PRO A N 1
ATOM 660 C CA . PRO A 1 82 ? 25.027 -0.333 -25.496 1.00 81.31 82 PRO A CA 1
ATOM 661 C C . PRO A 1 82 ? 23.852 -0.898 -24.681 1.00 81.31 82 PRO A C 1
ATOM 663 O O . PRO A 1 82 ? 23.258 -1.905 -25.062 1.00 81.31 82 PRO A O 1
ATOM 666 N N . ALA A 1 83 ? 23.509 -0.215 -23.584 1.00 86.50 83 ALA A N 1
ATOM 667 C CA . ALA A 1 83 ? 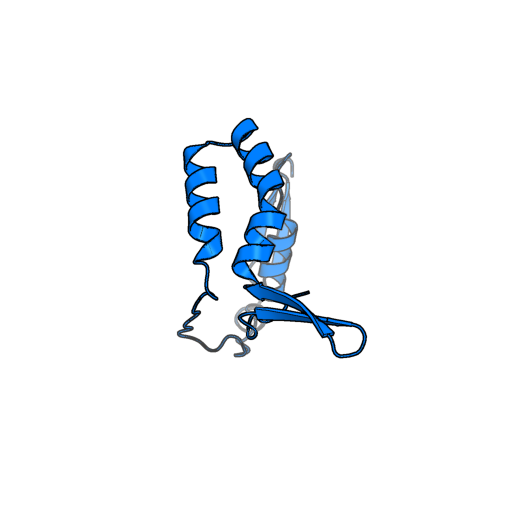22.369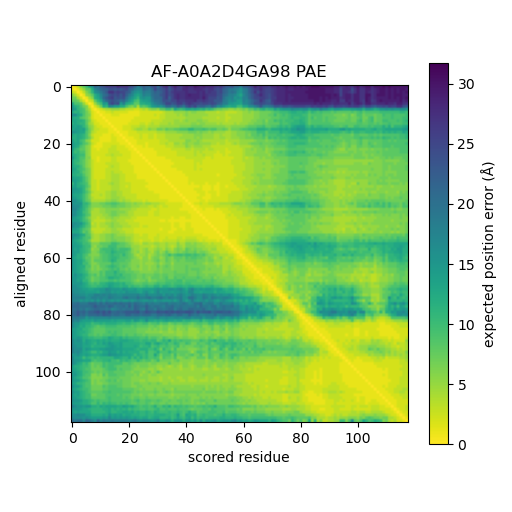 -0.576 -22.746 1.00 86.50 83 ALA A CA 1
ATOM 668 C C . ALA A 1 83 ? 21.075 -0.683 -23.581 1.00 86.50 83 ALA A C 1
ATOM 670 O O . ALA A 1 83 ? 20.875 0.112 -24.511 1.00 86.50 83 ALA A O 1
ATOM 671 N N . PRO A 1 84 ? 20.176 -1.630 -23.265 1.00 91.44 84 PRO A N 1
ATOM 672 C CA . PRO A 1 84 ? 18.922 -1.775 -23.989 1.00 91.44 84 PRO A CA 1
ATOM 673 C C . PRO A 1 84 ? 18.070 -0.509 -23.852 1.00 91.44 84 PRO A C 1
ATOM 675 O O . PRO A 1 84 ? 17.937 0.065 -22.771 1.00 91.44 84 PRO A O 1
ATOM 678 N N . ARG A 1 85 ? 17.482 -0.074 -24.970 1.00 94.00 85 ARG A N 1
ATOM 679 C CA . ARG A 1 85 ? 16.568 1.072 -25.012 1.00 94.00 85 ARG A CA 1
ATOM 680 C C . ARG A 1 85 ? 15.144 0.625 -24.725 1.00 94.00 85 ARG A C 1
ATOM 682 O O . ARG A 1 85 ? 14.703 -0.384 -25.271 1.00 94.00 85 ARG A O 1
ATOM 689 N N . VAL A 1 86 ? 14.422 1.411 -23.936 1.00 95.12 86 VAL A N 1
ATOM 690 C CA . VAL A 1 86 ? 12.992 1.217 -23.677 1.00 95.12 86 VAL A CA 1
ATOM 691 C C . VAL A 1 86 ? 12.266 2.546 -23.816 1.00 95.12 86 VAL A C 1
ATOM 693 O O . VAL A 1 86 ? 12.745 3.568 -23.330 1.00 95.12 86 VAL A O 1
ATOM 696 N N . ALA A 1 87 ? 11.130 2.527 -24.505 1.00 96.38 87 ALA A N 1
ATOM 697 C CA . ALA A 1 87 ? 10.216 3.654 -24.567 1.00 96.38 87 ALA A CA 1
ATOM 698 C C . ALA A 1 87 ? 9.129 3.467 -23.505 1.00 96.38 87 ALA A C 1
ATOM 700 O O . ALA A 1 87 ? 8.435 2.450 -23.508 1.00 96.38 87 ALA A O 1
ATOM 701 N N . VAL A 1 88 ? 8.992 4.437 -22.608 1.00 96.00 88 VAL A N 1
ATOM 702 C CA . VAL A 1 88 ? 7.863 4.546 -21.687 1.00 96.00 88 VAL A CA 1
ATOM 703 C C . VAL A 1 88 ? 6.883 5.521 -22.322 1.00 96.00 88 VAL A C 1
ATOM 705 O O . VAL A 1 88 ? 7.191 6.698 -22.471 1.00 96.00 88 VAL A O 1
ATOM 708 N N . LEU A 1 89 ? 5.740 4.997 -22.760 1.00 94.75 89 LEU A N 1
ATOM 709 C CA . LEU A 1 89 ? 4.713 5.781 -23.439 1.00 94.75 89 LEU A CA 1
ATOM 710 C C . LEU A 1 89 ? 3.813 6.470 -22.414 1.00 94.75 89 LEU A C 1
ATOM 712 O O . LEU A 1 89 ? 3.311 5.825 -21.489 1.00 94.75 89 LEU A O 1
ATOM 716 N N . ARG A 1 90 ? 3.574 7.760 -22.627 1.00 94.44 90 ARG A N 1
ATOM 717 C CA . ARG A 1 90 ? 2.751 8.622 -21.788 1.00 94.44 90 ARG A CA 1
ATOM 718 C C . ARG A 1 90 ? 1.681 9.304 -22.631 1.00 94.44 90 ARG A C 1
ATOM 720 O O . ARG A 1 90 ? 1.956 9.852 -23.694 1.00 94.44 90 ARG A O 1
ATOM 727 N N . GLU A 1 91 ? 0.456 9.294 -22.132 1.00 92.44 91 GLU A N 1
ATOM 728 C CA . GLU A 1 91 ? -0.694 9.941 -22.767 1.00 92.44 91 GLU A CA 1
ATOM 729 C C . GLU A 1 91 ? -1.287 10.972 -21.804 1.00 92.44 91 GLU A C 1
ATOM 731 O O . GLU A 1 91 ? -1.069 10.912 -20.588 1.00 92.44 91 GLU A O 1
ATOM 736 N N . GLU A 1 92 ? -2.040 11.939 -22.318 1.00 91.44 92 GLU A N 1
ATOM 737 C CA . GLU A 1 92 ? -2.776 12.862 -21.463 1.00 91.44 92 GLU A CA 1
ATOM 738 C C . GLU A 1 92 ? -3.711 12.092 -20.509 1.00 91.44 92 GLU A C 1
ATOM 740 O O . GLU A 1 92 ? -4.541 11.280 -20.915 1.00 91.44 92 GLU A 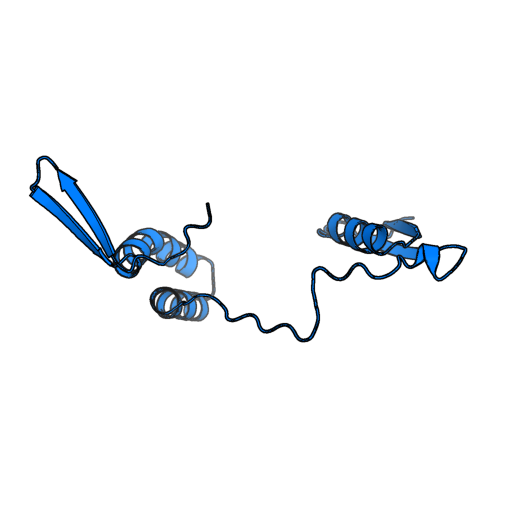O 1
ATOM 745 N N . GLY A 1 93 ? -3.550 12.329 -19.205 1.00 90.38 93 GLY A N 1
ATOM 746 C CA . GLY A 1 93 ? -4.306 11.639 -18.158 1.00 90.38 93 GLY A CA 1
ATOM 747 C C . GLY A 1 93 ? -3.706 10.310 -17.684 1.00 90.38 93 GLY A C 1
ATOM 748 O O . GLY A 1 93 ? -4.224 9.750 -16.715 1.00 90.38 93 GLY A O 1
ATOM 749 N N . SER A 1 94 ? -2.612 9.814 -18.280 1.00 90.06 94 SER A N 1
ATOM 750 C CA . SER A 1 94 ? -1.869 8.691 -17.695 1.00 90.06 94 SER A CA 1
ATOM 751 C C . SER A 1 94 ? -1.127 9.124 -16.425 1.00 90.06 94 SER A C 1
ATOM 753 O O . SER A 1 94 ? -0.610 10.238 -16.352 1.00 90.06 94 SER A O 1
ATOM 755 N N . ASN A 1 95 ? -1.054 8.231 -15.437 1.00 89.94 95 ASN A N 1
ATOM 756 C CA . ASN A 1 95 ? -0.298 8.417 -14.199 1.00 89.94 95 ASN A CA 1
ATOM 757 C C . ASN A 1 95 ? 0.441 7.108 -13.870 1.00 89.94 95 ASN A C 1
ATOM 759 O O . ASN A 1 95 ? -0.120 6.030 -14.076 1.00 89.94 95 ASN A O 1
ATOM 763 N N . GLY A 1 96 ? 1.673 7.190 -13.367 1.00 93.06 96 GLY A N 1
ATOM 764 C CA . GLY A 1 96 ? 2.521 6.021 -13.078 1.00 93.06 96 GLY A CA 1
ATOM 765 C C . GLY A 1 96 ? 3.736 5.847 -14.005 1.00 93.06 96 GLY A C 1
ATOM 766 O O . GLY A 1 96 ? 4.549 4.940 -13.811 1.00 93.06 96 GLY A O 1
ATOM 767 N N . ASP A 1 97 ? 3.869 6.689 -15.031 1.00 94.25 97 ASP A N 1
ATOM 768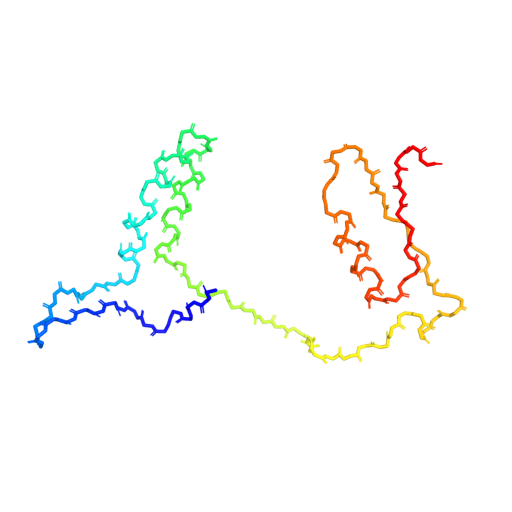 C CA . ASP A 1 97 ? 4.986 6.679 -15.986 1.00 94.25 97 ASP A CA 1
ATOM 769 C C . ASP A 1 97 ? 6.329 6.977 -15.306 1.00 94.25 97 ASP A C 1
ATOM 771 O O . ASP A 1 97 ? 7.328 6.320 -15.594 1.00 94.25 97 ASP A O 1
ATOM 775 N N . ARG A 1 98 ? 6.360 7.895 -14.335 1.00 92.31 98 ARG A N 1
ATOM 776 C CA . ARG A 1 98 ? 7.585 8.260 -13.606 1.00 92.31 98 ARG A CA 1
ATOM 777 C C . ARG A 1 98 ? 8.149 7.093 -12.800 1.00 92.31 98 ARG A C 1
ATOM 779 O O . ARG A 1 98 ? 9.362 6.877 -12.802 1.00 92.31 98 ARG A O 1
ATOM 786 N N . GLU A 1 99 ? 7.289 6.337 -12.125 1.0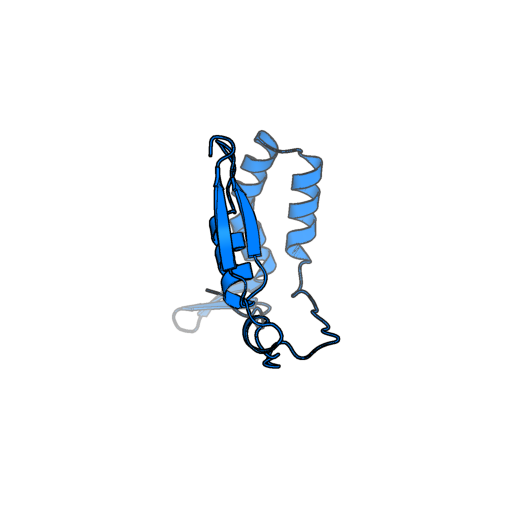0 96.25 99 GLU A N 1
ATOM 787 C CA . GLU A 1 99 ? 7.655 5.127 -11.390 1.00 96.25 99 GLU A CA 1
ATOM 788 C C . GLU A 1 99 ? 8.164 4.044 -12.348 1.00 96.25 99 GLU A C 1
ATOM 790 O O . GLU A 1 99 ? 9.147 3.362 -12.050 1.00 96.25 99 GLU A O 1
ATOM 795 N N . MET A 1 100 ? 7.547 3.928 -13.527 1.00 95.56 100 MET A N 1
ATOM 796 C CA . MET A 1 100 ? 7.976 3.000 -14.572 1.00 95.56 100 MET A CA 1
ATOM 797 C C . MET A 1 100 ? 9.354 3.368 -15.137 1.00 95.56 100 MET A C 1
ATOM 799 O O . MET A 1 100 ? 10.230 2.505 -15.222 1.00 95.56 100 MET A O 1
ATOM 803 N N . VAL A 1 101 ? 9.586 4.647 -15.454 1.00 95.88 101 VAL A N 1
ATOM 804 C CA . VAL A 1 101 ? 10.897 5.163 -15.875 1.00 95.88 101 VAL A CA 1
ATOM 805 C C . VAL A 1 101 ? 11.955 4.855 -14.815 1.00 95.88 101 VAL A C 1
ATOM 807 O O . VAL A 1 101 ? 13.018 4.327 -15.145 1.00 95.88 101 VAL A O 1
ATOM 810 N N . ALA A 1 102 ? 11.660 5.122 -13.539 1.00 95.50 102 ALA A N 1
ATOM 811 C CA . ALA A 1 102 ? 12.584 4.851 -12.442 1.00 95.50 102 ALA A CA 1
ATOM 812 C C . ALA A 1 102 ? 12.936 3.358 -12.332 1.00 95.50 102 ALA A C 1
ATOM 814 O O . ALA A 1 102 ? 14.109 3.020 -12.180 1.00 95.50 102 ALA A O 1
ATOM 815 N N . ALA A 1 103 ? 11.952 2.462 -12.458 1.00 95.06 103 ALA A N 1
ATOM 816 C CA . ALA A 1 103 ? 12.178 1.019 -12.412 1.00 95.06 103 ALA A CA 1
ATOM 817 C C . ALA A 1 103 ? 13.119 0.537 -13.531 1.00 95.06 103 ALA A C 1
ATOM 819 O O . ALA A 1 103 ? 14.054 -0.222 -13.269 1.00 95.06 103 ALA A O 1
ATOM 820 N N . PHE A 1 104 ? 12.926 1.016 -14.762 1.00 94.62 104 PHE A N 1
ATOM 821 C CA . PHE A 1 104 ? 13.788 0.649 -15.888 1.00 94.62 104 PHE A CA 1
ATOM 822 C C . PHE A 1 104 ? 15.195 1.247 -15.785 1.00 94.62 104 PHE A C 1
ATOM 824 O O . PHE A 1 104 ? 16.170 0.563 -16.101 1.00 94.62 104 PHE A O 1
ATOM 831 N N . LEU A 1 105 ? 15.330 2.482 -15.295 1.00 92.69 105 LEU A N 1
ATOM 832 C CA . LEU A 1 105 ? 16.642 3.072 -15.013 1.00 92.69 105 LEU A CA 1
ATOM 833 C C . LEU A 1 105 ? 17.402 2.260 -13.957 1.00 92.69 105 LEU A C 1
ATOM 835 O O . LEU A 1 105 ? 18.576 1.961 -14.158 1.00 92.69 105 LEU A O 1
ATOM 839 N N . MET A 1 106 ? 16.733 1.846 -12.873 1.00 91.25 106 MET A N 1
ATOM 840 C CA . MET A 1 106 ? 17.341 1.004 -11.831 1.00 91.25 106 MET A CA 1
ATOM 841 C C . MET A 1 106 ? 17.770 -0.370 -12.356 1.00 91.25 106 MET A C 1
ATOM 843 O O . MET A 1 106 ? 18.744 -0.924 -11.865 1.00 91.25 106 MET A O 1
ATOM 847 N N . ALA A 1 107 ? 17.089 -0.902 -13.373 1.00 90.38 107 ALA A N 1
ATOM 848 C CA . ALA A 1 107 ? 17.482 -2.137 -14.050 1.00 90.38 107 ALA A CA 1
ATOM 849 C C . ALA A 1 107 ? 18.609 -1.944 -15.094 1.00 90.38 107 ALA A C 1
ATOM 851 O O . ALA A 1 107 ? 19.099 -2.922 -15.662 1.00 90.38 107 ALA A O 1
ATOM 852 N N . GLY A 1 108 ? 19.039 -0.703 -15.355 1.00 91.56 108 GLY A N 1
ATOM 853 C CA . GLY A 1 108 ? 20.130 -0.379 -16.278 1.00 91.56 108 GLY A CA 1
ATOM 854 C C . GLY A 1 108 ? 19.710 -0.176 -17.738 1.00 91.56 108 GLY A C 1
ATOM 855 O O . GLY A 1 108 ? 20.527 -0.375 -18.636 1.00 91.56 108 GLY A O 1
ATOM 856 N N . PHE A 1 109 ? 18.454 0.192 -18.006 1.00 93.19 109 PHE A N 1
ATOM 857 C CA . PHE A 1 109 ? 18.001 0.553 -19.355 1.00 93.19 109 PHE A CA 1
ATOM 858 C C . PHE A 1 109 ? 18.318 2.009 -19.709 1.00 93.19 109 PHE A C 1
ATOM 860 O O . PHE A 1 109 ? 18.338 2.896 -18.855 1.00 93.19 109 PHE A O 1
ATOM 867 N N . GLN A 1 110 ? 18.435 2.282 -21.010 1.00 93.75 110 GLN A N 1
ATOM 868 C CA . GLN A 1 110 ? 18.307 3.635 -21.542 1.00 93.75 110 GLN A CA 1
ATOM 869 C C . GLN A 1 110 ? 16.823 3.942 -21.786 1.00 93.75 110 GLN A C 1
ATOM 871 O O . GLN A 1 110 ? 16.233 3.489 -22.771 1.00 93.75 110 GLN A O 1
ATOM 876 N N . VAL A 1 111 ? 16.221 4.710 -20.883 1.00 95.62 111 VAL A N 1
ATOM 877 C CA . VAL A 1 111 ? 14.786 5.011 -20.918 1.00 95.62 111 VAL A CA 1
ATOM 878 C C . VAL A 1 111 ? 14.494 6.269 -21.734 1.00 95.62 111 VAL A C 1
ATOM 880 O O . VAL A 1 111 ? 15.152 7.293 -21.562 1.00 95.62 111 VAL A O 1
ATOM 883 N N . TRP A 1 112 ? 13.488 6.181 -22.599 1.00 94.75 112 TRP A N 1
ATOM 884 C CA . TRP A 1 112 ? 12.916 7.283 -23.365 1.00 94.75 112 TRP A CA 1
ATOM 885 C C . TRP A 1 112 ? 11.489 7.511 -22.874 1.00 94.75 112 TRP A C 1
ATOM 887 O O . TRP A 1 112 ? 10.640 6.646 -23.065 1.00 94.75 112 TRP A O 1
ATOM 897 N N . ASP A 1 113 ? 11.240 8.638 -22.215 1.00 91.69 113 ASP A N 1
ATOM 898 C CA . ASP A 1 113 ? 9.879 9.092 -21.912 1.00 91.69 113 ASP A CA 1
ATOM 899 C C . ASP A 1 113 ? 9.311 9.720 -23.183 1.00 91.69 113 ASP A C 1
ATOM 901 O O . ASP A 1 113 ? 9.869 10.707 -23.669 1.00 91.69 113 ASP A O 1
ATOM 905 N N . LEU A 1 114 ? 8.283 9.086 -23.747 1.00 93.69 114 LEU A N 1
ATOM 906 C CA . LEU A 1 114 ? 7.651 9.511 -24.987 1.00 93.69 114 LEU A CA 1
ATOM 907 C C . LEU A 1 114 ? 6.197 9.863 -24.732 1.00 93.69 114 LEU A C 1
ATOM 909 O O . LEU A 1 114 ? 5.415 9.025 -24.277 1.00 93.69 114 LEU A O 1
ATOM 913 N N . THR A 1 115 ? 5.812 11.076 -25.095 1.00 92.56 115 THR A N 1
ATOM 914 C CA . THR A 1 115 ? 4.405 11.436 -25.191 1.00 92.56 115 THR A CA 1
ATOM 915 C C . THR A 1 115 ? 3.810 10.906 -26.488 1.00 92.56 115 THR A C 1
ATOM 917 O O . THR A 1 115 ? 4.501 10.749 -27.490 1.00 92.56 115 THR A O 1
ATOM 920 N N . MET A 1 116 ? 2.500 10.679 -26.513 1.00 89.62 116 MET A N 1
ATOM 921 C CA . MET A 1 116 ? 1.787 10.303 -27.743 1.00 89.62 116 MET A CA 1
ATOM 922 C C . MET A 1 116 ? 1.806 11.400 -28.830 1.00 89.62 116 MET A C 1
ATOM 924 O O . MET A 1 116 ? 1.305 11.181 -29.932 1.00 89.62 116 MET A O 1
ATOM 928 N N . GLN A 1 117 ? 2.376 12.571 -28.523 1.00 89.56 117 GLN A N 1
ATOM 929 C CA . GLN A 1 117 ? 2.540 13.716 -29.419 1.00 89.56 117 GLN A CA 1
ATOM 930 C C . GLN A 1 117 ? 3.993 13.916 -29.890 1.00 89.56 117 GLN A C 1
ATOM 932 O O . GLN A 1 117 ? 4.225 14.819 -30.698 1.00 89.56 117 GLN A O 1
ATOM 937 N N . ASP A 1 118 ? 4.944 13.118 -29.392 1.00 85.56 118 ASP A N 1
ATOM 938 C CA . ASP A 1 118 ? 6.351 13.134 -29.826 1.00 85.56 118 ASP A CA 1
ATOM 939 C C . ASP A 1 118 ? 6.527 12.515 -31.224 1.00 85.56 118 ASP A C 1
ATOM 941 O O . ASP A 1 118 ? 7.370 13.039 -31.993 1.00 85.56 118 ASP A O 1
#

InterPro domains:
  IPR029062 Class I glutamine amidotransferase-like [G3DSA:3.40.50.880] (25-118)
  IPR029062 Class I glutamine amidotransferase-like [SSF52317] (83-118)
  IPR036676 PurM-like, C-terminal domain superfamily [SSF56042] (10-68)